Protein AF-A0AAD7Z649-F1 (afdb_monomer_lite)

Foldseek 3Di:
DCPCVPDDDPPDPDDDPCCVVCVVVVVVPPPDDDDDDVVVCVVPPDDPVDDPPPPPDPDPPDPPPDPPPPPPPPDDDPVVVVVVCVVCVPDDPPVPPPPPPVVPDDPPPCPPVNVVVVVVVVVVVVPPPCVVVVVVVVVVVVVVVVVVVVVD

InterPro domains:
  IPR007062 Protein phosphatase inhibitor 2 (IPP-2) [PF04979] (35-147)
  IPR007062 Protein phosphatase inhibitor 2 (IPP-2) [PTHR12398] (11-146)

pLDDT: mean 73.43, std 15.08, range [41.03, 97.5]

Organism: Diploptera punctata (NCBI:txid6984)

Secondary structure (DSSP, 8-state):
--TTSSPPPTT-----GGGTT-HHHHTTS--------HHHHHHHSS-TT--TT----------------TTS-----HHHHHHHHHHHTTSPPGGGS-TTSTTS---S---HHHHHHHHHHHHHHHH--HHHHHHHHHHHHHHHHHHHHT--

Radius of gyration: 32.24 Å; chains: 1; bounding box: 55×64×92 Å

Sequence (152 aa):
MAENLSKRPSKSILKSSTSFEKPDTALKKKQKETKWDEMNIIATLHPPDKDYGHMKIDEPKTPYRYELGDDEPDGLDASLLAEKIQLSGNEPPKFSRNNESESESSDEEETPEKKERKIFESKRKAHYNEYYAVKLARKLMNAEEDFDSCKE

Structure (mmCIF, N/CA/C/O backbone):
data_AF-A0AAD7Z649-F1
#
_entry.id   AF-A0AAD7Z649-F1
#
loop_
_atom_site.group_PDB
_atom_site.id
_atom_site.type_symbol
_atom_site.label_atom_id
_atom_site.label_alt_id
_atom_site.label_comp_id
_atom_site.label_asym_id
_atom_site.label_entity_id
_atom_site.label_seq_id
_atom_site.pdbx_PDB_ins_code
_atom_site.Cartn_x
_atom_site.Cartn_y
_atom_site.Cartn_z
_atom_site.occupancy
_atom_site.B_iso_or_equiv
_atom_site.auth_seq_id
_atom_site.auth_comp_id
_atom_site.auth_asym_id
_atom_site.auth_atom_id
_atom_site.pdbx_PDB_model_num
ATOM 1 N N . MET A 1 1 ? -4.635 35.624 -28.448 1.00 56.06 1 MET A N 1
ATOM 2 C CA . MET A 1 1 ? -4.868 34.336 -27.747 1.00 56.06 1 MET A CA 1
ATOM 3 C C . MET A 1 1 ? -3.960 34.111 -26.523 1.00 56.06 1 MET A C 1
ATOM 5 O O . MET A 1 1 ? -4.072 33.065 -25.902 1.00 56.06 1 MET A O 1
ATOM 9 N N . ALA A 1 2 ? -3.103 35.063 -26.121 1.00 65.12 2 ALA A N 1
ATOM 10 C CA . ALA A 1 2 ? -2.153 34.876 -25.010 1.00 65.12 2 ALA A CA 1
ATOM 11 C C . ALA A 1 2 ? -2.672 35.321 -23.621 1.00 65.12 2 ALA A C 1
ATOM 13 O O . ALA A 1 2 ? -2.088 34.962 -22.604 1.00 65.12 2 ALA A O 1
ATOM 14 N N . GLU A 1 3 ? -3.783 36.064 -23.546 1.00 70.75 3 GLU A N 1
ATOM 15 C CA . GLU A 1 3 ? -4.263 36.678 -22.290 1.00 70.75 3 GLU A CA 1
ATOM 16 C C . GLU A 1 3 ? -4.786 35.695 -21.228 1.00 70.75 3 GLU A C 1
ATOM 18 O O . GLU A 1 3 ? -5.010 36.077 -20.080 1.00 70.75 3 GLU A O 1
ATOM 23 N N . ASN A 1 4 ? -4.998 34.429 -21.590 1.00 66.94 4 ASN A N 1
ATOM 24 C CA . ASN A 1 4 ? -5.496 33.409 -20.664 1.00 66.94 4 ASN A CA 1
ATOM 25 C C . ASN A 1 4 ? -4.372 32.612 -19.985 1.00 66.94 4 ASN A C 1
ATOM 27 O O . ASN A 1 4 ? -4.644 31.884 -19.038 1.00 66.94 4 ASN A O 1
A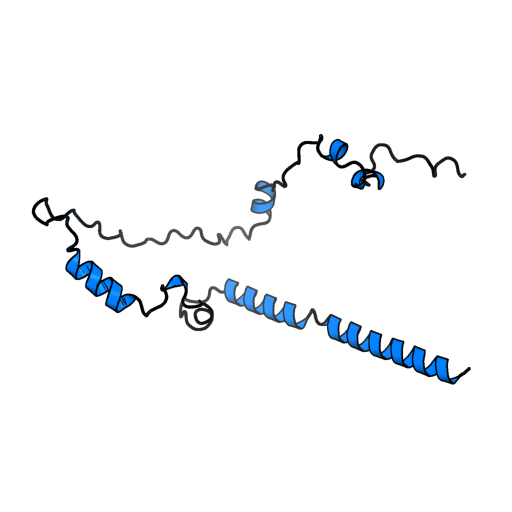TOM 31 N N . LEU A 1 5 ? -3.117 32.770 -20.421 1.00 67.38 5 LEU A N 1
ATOM 32 C CA . LEU A 1 5 ? -1.967 32.042 -19.866 1.00 67.38 5 LEU A CA 1
ATOM 33 C C . LEU A 1 5 ? -1.566 32.542 -18.467 1.00 67.38 5 LEU A C 1
ATOM 35 O O . LEU A 1 5 ? -0.980 31.797 -17.688 1.00 67.38 5 LEU A O 1
ATOM 39 N N . SER A 1 6 ? -1.903 33.791 -18.128 1.00 70.12 6 SER A N 1
ATOM 40 C CA . SER A 1 6 ? -1.626 34.394 -16.816 1.00 70.12 6 SER A CA 1
ATOM 41 C C . SER A 1 6 ? -2.762 34.209 -15.803 1.00 70.12 6 SER A C 1
ATOM 43 O O . SER A 1 6 ? -2.572 34.440 -14.606 1.00 70.12 6 SER A O 1
ATOM 45 N N . LYS A 1 7 ? -3.950 33.785 -16.253 1.00 75.31 7 LYS A N 1
ATOM 46 C CA . LYS A 1 7 ? -5.136 33.635 -15.404 1.00 75.31 7 LYS A CA 1
ATOM 47 C C . LYS A 1 7 ? -5.148 32.241 -14.785 1.00 75.31 7 LYS A C 1
ATOM 49 O O . LYS A 1 7 ? -5.254 31.238 -15.484 1.00 75.31 7 LYS A O 1
ATOM 54 N N . ARG A 1 8 ? -5.074 32.166 -13.453 1.00 70.94 8 ARG A N 1
ATOM 55 C CA . ARG A 1 8 ? -5.263 30.898 -12.734 1.00 70.94 8 ARG A CA 1
ATOM 56 C C . ARG A 1 8 ? -6.759 30.602 -12.586 1.00 70.94 8 ARG A C 1
ATOM 58 O O . ARG A 1 8 ? -7.509 31.515 -12.233 1.00 70.94 8 ARG A O 1
ATOM 65 N N . PRO A 1 9 ? -7.209 29.355 -12.809 1.00 81.19 9 PRO A N 1
ATOM 66 C CA . PRO A 1 9 ? -8.599 28.989 -12.571 1.00 81.19 9 PRO A CA 1
ATOM 67 C C . PRO A 1 9 ? -8.940 29.199 -11.092 1.00 81.19 9 PRO A C 1
ATOM 69 O O . PRO A 1 9 ? -8.245 28.690 -10.216 1.00 81.19 9 PRO A O 1
ATOM 72 N N . SER A 1 10 ? -10.031 29.906 -10.797 1.00 76.50 10 SER A N 1
ATOM 73 C CA . SER A 1 10 ? -10.430 30.251 -9.419 1.00 76.50 10 SER A CA 1
ATOM 74 C C . SER A 1 10 ? -10.714 29.037 -8.523 1.00 76.50 10 SER A C 1
ATOM 76 O O . SER A 1 10 ? -10.654 29.146 -7.301 1.00 76.50 10 SER A O 1
ATOM 78 N N . LYS A 1 11 ? -10.997 27.875 -9.122 1.00 83.00 11 LYS A N 1
ATOM 79 C CA . LYS A 1 11 ? -11.249 26.595 -8.442 1.00 83.00 11 LYS A CA 1
ATOM 80 C C . LYS A 1 11 ? -10.159 25.546 -8.715 1.00 83.00 11 LYS A C 1
ATOM 82 O O . LYS A 1 11 ? -10.429 24.352 -8.630 1.00 83.00 11 LYS A O 1
ATOM 87 N N . SER A 1 12 ? -8.939 25.954 -9.081 1.00 82.75 12 SER A N 1
ATOM 88 C CA . SER A 1 12 ? -7.852 24.998 -9.320 1.00 82.75 12 SER A CA 1
ATOM 89 C C . SER A 1 12 ? -7.404 24.319 -8.024 1.00 82.75 12 SER A C 1
ATOM 91 O O . SER A 1 12 ? -7.118 24.992 -7.035 1.00 82.75 12 SER A O 1
ATOM 93 N N . ILE A 1 13 ? -7.256 22.995 -8.056 1.00 83.94 13 ILE A N 1
ATOM 94 C CA . ILE A 1 13 ? -6.664 22.215 -6.955 1.00 83.94 13 ILE A CA 1
ATOM 95 C C . ILE A 1 13 ? -5.128 22.265 -6.949 1.00 83.94 13 ILE A C 1
ATOM 97 O O . ILE A 1 13 ? -4.501 21.877 -5.963 1.00 83.94 13 ILE A O 1
ATOM 101 N N . LEU A 1 14 ? -4.518 22.755 -8.038 1.00 83.12 14 LEU A N 1
ATOM 102 C CA . LEU A 1 14 ? -3.075 22.936 -8.137 1.00 83.12 14 LEU A CA 1
ATOM 103 C C . LEU A 1 14 ? -2.637 24.065 -7.196 1.00 83.12 14 LEU A C 1
ATOM 105 O O . LEU A 1 14 ? -2.971 25.234 -7.395 1.00 83.12 14 LEU A O 1
ATOM 109 N N . LYS A 1 15 ? -1.889 23.706 -6.153 1.00 77.69 15 LYS A N 1
ATOM 110 C CA . LYS A 1 15 ? -1.280 24.666 -5.227 1.00 77.69 15 LYS A CA 1
ATOM 111 C C . LYS A 1 15 ? -0.162 25.411 -5.962 1.00 77.69 15 LYS A C 1
ATOM 113 O O . LYS A 1 15 ? 0.592 24.808 -6.719 1.00 77.69 15 LYS A O 1
ATOM 118 N N . SER A 1 16 ? -0.051 26.722 -5.762 1.00 75.56 16 SER A N 1
ATOM 119 C CA . SER A 1 16 ? 0.998 27.520 -6.403 1.00 75.56 16 SER A CA 1
ATOM 120 C C . SER A 1 16 ? 2.384 27.148 -5.879 1.00 75.56 16 SER A C 1
ATOM 122 O O . SER A 1 16 ? 2.532 26.956 -4.677 1.00 75.56 16 SER A O 1
ATOM 124 N N . SER A 1 17 ? 3.408 27.129 -6.738 1.00 67.38 17 SER A N 1
ATOM 125 C CA . SER A 1 17 ? 4.792 26.783 -6.354 1.00 67.38 17 SER A CA 1
ATOM 126 C C . SER A 1 17 ? 5.360 27.659 -5.226 1.00 67.38 17 SER A C 1
ATOM 128 O O . SER A 1 17 ? 6.122 27.183 -4.395 1.00 67.38 17 SER A O 1
ATOM 130 N N . THR A 1 18 ? 4.888 28.904 -5.099 1.00 63.03 18 THR A N 1
ATOM 131 C CA . THR A 1 18 ? 5.213 29.816 -3.984 1.00 63.03 18 THR A CA 1
ATOM 132 C C . THR A 1 18 ? 4.671 29.359 -2.621 1.00 63.03 18 THR A C 1
ATOM 134 O O . THR A 1 18 ? 4.972 29.969 -1.598 1.00 63.03 18 THR A O 1
ATOM 137 N N . SER A 1 19 ? 3.856 28.297 -2.583 1.00 59.94 19 SER A N 1
ATOM 138 C CA . SER A 1 19 ? 3.335 27.699 -1.351 1.00 59.94 19 SER A CA 1
ATOM 139 C C . SER A 1 19 ? 4.413 26.962 -0.552 1.00 59.94 19 SER A C 1
ATOM 141 O O . SER A 1 19 ? 4.201 26.756 0.639 1.00 59.94 19 SER A O 1
ATOM 143 N N . PHE A 1 20 ? 5.533 26.568 -1.173 1.00 61.34 20 PHE A N 1
ATOM 144 C CA . PHE A 1 20 ? 6.668 25.955 -0.471 1.00 61.34 20 PHE A CA 1
ATOM 145 C C . PHE A 1 20 ? 7.576 26.998 0.203 1.00 61.34 20 PHE A C 1
ATOM 147 O O . PHE A 1 20 ? 8.121 26.724 1.265 1.00 61.34 20 PHE A O 1
ATOM 154 N N . GLU A 1 21 ? 7.686 28.208 -0.356 1.00 63.00 21 GLU A N 1
ATOM 155 C CA . GLU A 1 21 ? 8.548 29.281 0.176 1.00 63.00 21 GLU A CA 1
ATOM 156 C C . GLU A 1 21 ? 7.912 30.078 1.329 1.00 63.00 21 GLU A C 1
ATOM 158 O O . GLU A 1 21 ? 8.604 30.793 2.048 1.00 63.00 21 GLU A O 1
ATOM 163 N N . LYS A 1 22 ? 6.589 29.975 1.521 1.00 58.84 22 LYS A N 1
ATOM 164 C CA . LYS A 1 22 ? 5.847 30.675 2.587 1.00 58.84 22 LYS A CA 1
ATOM 165 C C . LYS A 1 22 ? 5.046 29.690 3.448 1.00 58.84 22 LYS A C 1
ATOM 167 O O . LYS A 1 22 ? 3.806 29.713 3.388 1.00 58.84 22 LYS A O 1
ATOM 172 N N . PRO A 1 23 ? 5.714 28.842 4.257 1.00 57.88 23 PRO A N 1
ATOM 173 C CA . PRO A 1 23 ? 5.039 27.860 5.109 1.00 57.88 23 PRO A CA 1
ATOM 174 C C . PRO A 1 23 ? 4.030 28.519 6.066 1.00 57.88 23 PRO A C 1
ATOM 176 O O . PRO A 1 23 ? 2.959 27.966 6.301 1.00 57.88 23 PRO A O 1
ATOM 179 N N . ASP A 1 24 ? 4.277 29.757 6.503 1.00 54.97 24 ASP A N 1
ATOM 180 C CA . ASP A 1 24 ? 3.432 30.482 7.468 1.00 54.97 24 ASP A CA 1
ATOM 181 C C . ASP A 1 24 ? 2.011 30.789 6.974 1.00 54.97 24 ASP A C 1
ATOM 183 O O . ASP A 1 24 ? 1.085 30.969 7.767 1.00 54.97 24 ASP A O 1
ATOM 187 N N . THR A 1 25 ? 1.797 30.830 5.656 1.00 57.31 25 THR A N 1
ATOM 188 C CA . THR A 1 25 ? 0.450 31.003 5.079 1.00 57.31 25 THR A CA 1
ATOM 189 C C . THR A 1 25 ? -0.283 29.674 4.895 1.00 57.31 25 THR A C 1
ATOM 191 O O . THR A 1 25 ? -1.514 29.640 4.953 1.00 57.31 25 THR A O 1
ATOM 194 N N . ALA A 1 26 ? 0.461 28.576 4.730 1.00 55.50 26 ALA A N 1
ATOM 195 C CA . ALA A 1 26 ? -0.076 27.221 4.654 1.00 55.50 26 ALA A CA 1
ATOM 196 C C . ALA A 1 26 ? -0.446 26.678 6.047 1.00 55.50 26 ALA A C 1
ATOM 198 O O . ALA A 1 26 ? -1.464 26.001 6.176 1.00 55.50 26 ALA 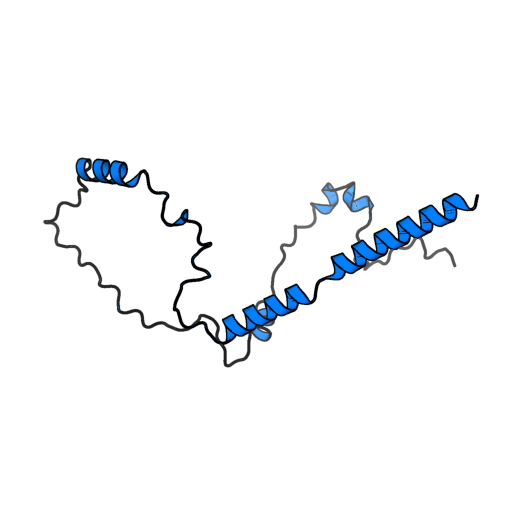A O 1
ATOM 199 N N . LEU A 1 27 ? 0.305 27.055 7.089 1.00 52.84 27 LEU A N 1
ATOM 200 C CA . LEU A 1 27 ? 0.061 26.683 8.491 1.00 52.84 27 LEU A CA 1
ATOM 201 C C . LEU A 1 27 ? -1.225 27.292 9.084 1.00 52.84 27 LEU A C 1
ATOM 203 O O . LEU A 1 27 ? -1.786 26.744 10.029 1.00 52.84 27 LEU A O 1
ATOM 207 N N . LYS A 1 28 ? -1.746 28.394 8.518 1.00 55.78 28 LYS A N 1
ATOM 208 C CA . LYS A 1 28 ? -3.015 29.016 8.959 1.00 55.78 28 LYS A CA 1
ATOM 209 C C . LYS A 1 28 ? -4.264 28.239 8.538 1.00 55.78 28 LYS A C 1
ATOM 211 O O . LYS A 1 28 ? -5.350 28.493 9.060 1.00 55.78 28 LYS A O 1
ATOM 216 N N . LYS A 1 29 ? -4.150 27.295 7.600 1.00 61.84 29 LYS A N 1
ATOM 217 C CA . LYS A 1 29 ? -5.230 26.347 7.317 1.00 61.84 29 LYS A CA 1
ATOM 218 C C . LYS A 1 29 ? -5.062 25.185 8.286 1.00 61.84 29 LYS A C 1
ATOM 220 O O . LYS A 1 29 ? -4.065 24.480 8.198 1.00 61.84 29 LYS A O 1
ATOM 225 N N . LYS A 1 30 ? -6.034 25.003 9.195 1.00 64.06 30 LYS A N 1
ATOM 226 C CA . LYS A 1 30 ? -6.136 23.820 10.069 1.00 64.06 30 LYS A CA 1
ATOM 227 C C . LYS A 1 30 ? -5.728 22.589 9.261 1.00 64.06 30 LYS A C 1
ATOM 229 O O . LYS A 1 30 ? -6.357 22.326 8.232 1.00 64.06 30 LYS A O 1
ATOM 234 N N . GLN A 1 31 ? -4.670 21.904 9.693 1.00 69.75 31 GLN A N 1
ATOM 235 C CA . GLN A 1 31 ? -4.261 20.634 9.105 1.00 69.75 31 GLN A CA 1
ATOM 236 C C . GLN A 1 31 ? -5.479 19.719 9.200 1.00 69.75 31 GLN A C 1
ATOM 238 O O . GLN A 1 31 ? -5.926 19.373 10.291 1.00 69.75 31 GLN A O 1
ATOM 243 N N . LYS A 1 32 ? -6.122 19.465 8.062 1.00 78.50 32 LYS A N 1
ATOM 244 C CA . LYS A 1 32 ? -7.242 18.538 8.019 1.00 78.50 32 LYS A CA 1
ATOM 245 C C . LYS A 1 32 ? -6.619 17.157 8.080 1.00 78.50 32 LYS A C 1
ATOM 247 O O . LYS A 1 32 ? -5.877 16.792 7.174 1.00 78.50 32 LYS A O 1
ATOM 252 N N . GLU A 1 33 ? -6.896 16.437 9.153 1.00 84.94 33 GLU A N 1
ATOM 253 C CA . GLU A 1 33 ? -6.539 15.029 9.263 1.00 84.94 33 GLU A CA 1
ATOM 254 C C . GLU A 1 33 ? -7.315 14.218 8.220 1.00 84.94 33 GLU A C 1
ATOM 256 O O . GLU A 1 33 ? -8.464 14.540 7.889 1.00 84.94 33 GLU A O 1
ATOM 261 N N . THR A 1 34 ? -6.680 13.175 7.692 1.00 90.44 34 THR A N 1
ATOM 262 C CA . THR A 1 34 ? -7.348 12.188 6.841 1.00 90.44 34 THR A CA 1
ATOM 263 C C . THR A 1 34 ? -8.383 11.439 7.676 1.00 90.44 34 THR A C 1
ATOM 265 O O . THR A 1 34 ? -8.074 10.967 8.767 1.00 90.44 34 THR A O 1
ATOM 268 N N . LYS A 1 35 ? -9.612 11.334 7.167 1.00 93.00 35 LYS A N 1
ATOM 269 C CA . LYS A 1 35 ? -10.702 10.566 7.781 1.00 93.00 35 LYS A CA 1
ATOM 270 C C . LYS A 1 35 ? -11.233 9.559 6.771 1.00 93.00 35 LYS A C 1
ATOM 272 O O . LYS A 1 35 ? -11.295 9.882 5.584 1.00 93.00 35 LYS A O 1
ATOM 277 N N . TRP A 1 36 ? -11.618 8.382 7.250 1.00 92.62 36 TRP A N 1
ATOM 278 C CA . TRP A 1 36 ? -12.243 7.338 6.443 1.00 92.62 36 TRP A CA 1
ATOM 279 C C . TRP A 1 36 ? -13.766 7.399 6.576 1.00 92.62 36 TRP A C 1
ATOM 281 O O . TRP A 1 36 ? -14.292 7.830 7.602 1.00 92.62 36 TRP A O 1
ATOM 291 N N . ASP A 1 37 ? -14.468 7.018 5.511 1.00 94.12 37 ASP A N 1
ATOM 292 C CA . ASP A 1 37 ? -15.923 6.878 5.517 1.00 94.12 37 ASP A CA 1
ATOM 293 C C . ASP A 1 37 ? -16.281 5.440 5.901 1.00 94.12 37 ASP A C 1
ATOM 295 O O . ASP A 1 37 ? -16.267 4.545 5.057 1.00 94.12 37 ASP A O 1
ATOM 299 N N . GLU A 1 38 ? -16.581 5.217 7.180 1.00 88.75 38 GLU A N 1
ATOM 300 C CA . GLU A 1 38 ? -16.868 3.883 7.724 1.00 88.75 38 GLU A CA 1
ATOM 301 C C . GLU A 1 38 ? -18.034 3.191 7.003 1.00 88.75 38 GLU A C 1
ATOM 303 O O . GLU A 1 38 ? -18.016 1.976 6.830 1.00 88.75 38 GLU A O 1
ATOM 308 N N . MET A 1 39 ? -19.020 3.950 6.505 1.00 87.94 39 MET A N 1
ATOM 309 C CA . MET A 1 39 ? -20.140 3.380 5.749 1.00 87.94 39 MET A CA 1
ATOM 310 C C . MET A 1 39 ? -19.674 2.826 4.398 1.00 87.94 39 MET A C 1
ATOM 312 O O . MET A 1 39 ? -20.147 1.781 3.954 1.00 87.94 39 MET A O 1
ATOM 316 N N . ASN A 1 40 ? -18.722 3.502 3.750 1.00 88.06 40 ASN A N 1
ATOM 317 C CA . ASN A 1 40 ? -18.120 3.033 2.506 1.00 88.06 40 ASN A CA 1
ATOM 318 C C . ASN A 1 40 ? -17.217 1.814 2.729 1.00 88.06 40 ASN A C 1
ATOM 320 O O . ASN A 1 40 ? -17.247 0.879 1.925 1.00 88.06 40 ASN A O 1
ATOM 324 N N . ILE A 1 41 ? -16.460 1.804 3.830 1.00 85.81 41 ILE A N 1
ATOM 325 C CA . ILE A 1 41 ? -15.657 0.643 4.215 1.00 85.81 41 ILE A CA 1
ATOM 326 C C . ILE A 1 41 ? -16.580 -0.554 4.439 1.00 85.81 41 ILE A C 1
ATOM 328 O O . ILE A 1 41 ? -16.417 -1.549 3.752 1.00 85.81 41 ILE A O 1
ATOM 332 N N . ILE A 1 42 ? -17.616 -0.440 5.276 1.00 82.12 42 ILE A N 1
ATOM 333 C CA . ILE A 1 42 ? -18.568 -1.533 5.543 1.00 82.12 42 ILE A CA 1
ATOM 334 C C . ILE A 1 42 ? -19.257 -2.017 4.259 1.00 82.12 42 ILE A C 1
ATOM 336 O O . ILE A 1 42 ? -19.353 -3.218 4.036 1.00 82.12 42 ILE A O 1
ATOM 340 N N . ALA A 1 43 ? -19.694 -1.108 3.382 1.00 83.62 43 ALA A N 1
ATOM 341 C CA . ALA A 1 43 ? -20.374 -1.479 2.138 1.00 83.62 43 ALA A CA 1
ATOM 342 C C . ALA A 1 43 ? -19.490 -2.271 1.158 1.00 83.62 43 ALA A C 1
ATOM 344 O O . ALA A 1 43 ? -20.008 -2.979 0.296 1.00 83.62 43 ALA A O 1
ATOM 345 N N . THR A 1 44 ? -18.166 -2.130 1.259 1.00 83.00 44 THR A N 1
ATOM 346 C CA . THR A 1 44 ? -17.191 -2.838 0.414 1.00 83.00 44 THR A CA 1
ATOM 347 C C . THR A 1 44 ? -16.463 -3.962 1.155 1.00 83.00 44 THR A C 1
ATOM 349 O O . THR A 1 44 ? -15.764 -4.761 0.527 1.00 83.00 44 THR A O 1
ATOM 352 N N . LEU A 1 45 ? -16.641 -4.053 2.475 1.00 69.56 45 LEU A N 1
ATOM 353 C CA . LEU A 1 45 ? -15.996 -5.025 3.342 1.00 69.56 45 LEU A CA 1
ATOM 354 C C . LEU A 1 45 ? -16.794 -6.333 3.350 1.00 69.56 45 LEU A C 1
ATOM 356 O O . LEU A 1 45 ? -17.721 -6.508 4.127 1.00 69.56 45 LEU A O 1
ATOM 360 N N . HIS A 1 46 ? -16.334 -7.254 2.504 1.00 68.50 46 HIS A N 1
ATOM 361 C CA . HIS A 1 46 ? -16.676 -8.678 2.434 1.00 68.50 46 HIS A CA 1
ATOM 362 C C . HIS A 1 46 ? -18.135 -9.053 2.087 1.00 68.50 46 HIS A C 1
ATOM 364 O O . HIS A 1 46 ? -19.070 -8.280 2.285 1.00 68.50 46 HIS A O 1
ATOM 370 N N . PRO A 1 47 ? -18.350 -10.253 1.505 1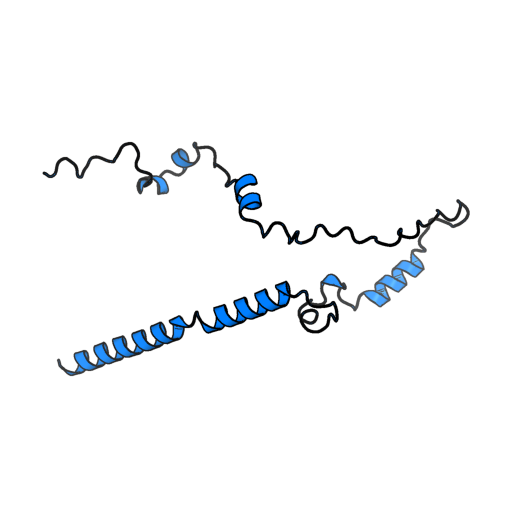.00 70.06 47 PRO A N 1
ATOM 371 C CA . PRO A 1 47 ? -19.691 -10.771 1.256 1.00 70.06 47 PRO A CA 1
ATOM 372 C C . PRO A 1 47 ? -20.488 -10.911 2.563 1.00 70.06 47 PRO A C 1
ATOM 374 O O . PRO A 1 47 ? -19.888 -11.216 3.594 1.00 70.06 47 PRO A O 1
ATOM 377 N N . PRO A 1 48 ? -21.829 -10.802 2.516 1.00 60.75 48 PRO A N 1
ATOM 378 C CA . PRO A 1 48 ? -22.698 -10.909 3.694 1.00 60.75 48 PRO A CA 1
ATOM 379 C C . PRO A 1 48 ? -22.540 -12.226 4.476 1.00 60.75 48 PRO A C 1
ATOM 381 O O . PRO A 1 48 ? -22.871 -12.275 5.655 1.00 60.75 48 PRO A O 1
ATOM 384 N N . ASP A 1 49 ? -21.993 -13.267 3.843 1.00 59.53 49 ASP A N 1
ATOM 385 C CA . ASP A 1 49 ? -21.809 -14.595 4.438 1.00 59.53 49 ASP A CA 1
ATOM 386 C C . ASP A 1 49 ? -20.439 -14.787 5.117 1.00 59.53 49 ASP A C 1
ATOM 388 O O . ASP A 1 49 ? -20.142 -15.874 5.613 1.00 59.53 49 ASP A O 1
ATOM 392 N N . LYS A 1 50 ? -19.566 -13.770 5.110 1.00 59.94 50 LYS A N 1
ATOM 393 C CA . LYS A 1 50 ? -18.229 -13.850 5.712 1.00 59.94 50 LYS A CA 1
ATOM 394 C C . LYS A 1 50 ? -17.988 -12.685 6.661 1.00 59.94 50 LYS A C 1
ATOM 396 O O . LYS A 1 50 ? -17.505 -11.630 6.260 1.00 59.94 50 LYS A O 1
ATOM 401 N N . ASP A 1 51 ? -18.275 -12.921 7.937 1.00 58.72 51 ASP A N 1
ATOM 402 C CA . ASP A 1 51 ? -17.926 -11.998 9.010 1.00 58.72 51 ASP A CA 1
ATOM 403 C C . ASP A 1 51 ? -16.576 -12.388 9.626 1.00 58.72 51 ASP A C 1
ATOM 405 O O . ASP A 1 51 ? -16.463 -13.253 10.501 1.00 58.72 51 ASP A O 1
ATOM 409 N N . TYR A 1 52 ? -15.513 -11.803 9.086 1.00 61.12 52 TYR A N 1
ATOM 410 C CA . TYR A 1 52 ? -14.148 -12.085 9.501 1.00 61.12 52 TYR A CA 1
ATOM 411 C C . TYR A 1 52 ? -13.904 -11.596 10.931 1.00 61.12 52 TYR A C 1
ATOM 413 O O . TYR A 1 52 ? -13.761 -10.403 11.177 1.00 61.12 52 TYR A O 1
ATOM 421 N N . GLY A 1 53 ? -13.802 -12.536 11.873 1.00 63.91 53 GLY A N 1
ATOM 422 C CA . GLY A 1 53 ? -13.271 -12.275 13.215 1.00 63.91 53 GLY A CA 1
ATOM 423 C C . GLY A 1 53 ? -14.291 -11.945 14.307 1.00 63.91 53 GLY A C 1
ATOM 424 O O . GLY A 1 53 ? -13.876 -11.700 15.435 1.00 63.91 53 GLY A O 1
ATOM 425 N N . HIS A 1 54 ? -15.598 -11.998 14.037 1.00 58.12 54 HIS A N 1
ATOM 426 C CA . HIS A 1 54 ? -16.629 -11.855 15.079 1.00 58.12 54 HIS A CA 1
ATOM 427 C C . HIS A 1 54 ? -17.177 -13.189 15.599 1.00 58.12 54 HIS A C 1
ATOM 429 O O . HIS A 1 54 ? -18.157 -13.195 16.349 1.00 58.12 54 HIS A O 1
ATOM 435 N N . MET A 1 55 ? -16.548 -14.321 15.248 1.00 66.00 55 MET A N 1
ATOM 436 C CA . MET A 1 55 ? -16.875 -15.602 15.872 1.00 66.00 55 MET A CA 1
ATOM 437 C C . MET A 1 55 ? -16.745 -15.462 17.390 1.00 66.00 55 MET A C 1
ATOM 439 O O . MET A 1 55 ? -15.654 -15.271 17.925 1.00 66.00 55 MET A O 1
ATOM 443 N N . LYS A 1 56 ? -17.880 -15.546 18.087 1.00 70.19 56 LYS A N 1
ATOM 444 C CA . LYS A 1 56 ? -17.906 -15.765 19.528 1.00 70.19 56 LYS A CA 1
ATOM 445 C C . LYS A 1 56 ? -17.387 -17.177 19.742 1.00 70.19 56 LYS A C 1
ATOM 447 O O . LYS A 1 56 ? -18.101 -18.146 19.514 1.00 70.19 56 LYS A O 1
ATOM 452 N N . ILE A 1 57 ? -16.110 -17.280 20.079 1.00 70.12 57 ILE A N 1
ATOM 453 C CA . ILE A 1 57 ? -15.563 -18.517 20.610 1.00 70.12 57 ILE A CA 1
ATOM 454 C C . ILE A 1 57 ? -16.157 -18.621 22.011 1.00 70.12 57 ILE A C 1
ATOM 456 O O . ILE A 1 57 ? -15.971 -17.714 22.827 1.00 70.12 57 ILE A O 1
ATOM 460 N N . ASP A 1 58 ? -16.923 -19.679 22.266 1.00 77.62 58 ASP A N 1
ATOM 461 C CA . ASP A 1 58 ? -17.364 -20.024 23.615 1.00 77.62 58 ASP A CA 1
ATOM 462 C C . ASP A 1 58 ? -16.137 -20.504 24.392 1.00 77.62 58 ASP A C 1
ATOM 464 O O . ASP A 1 58 ? -15.887 -21.699 24.554 1.00 77.62 58 ASP A O 1
ATOM 468 N N . GLU A 1 59 ? -15.308 -19.550 24.813 1.00 80.00 59 GLU A N 1
ATOM 469 C CA . GLU A 1 59 ? -14.194 -19.835 25.695 1.00 80.00 59 GLU A CA 1
ATOM 470 C C . GLU A 1 59 ? -14.767 -20.447 26.978 1.00 80.00 59 GLU A C 1
ATOM 472 O O . GLU A 1 59 ? -15.683 -19.871 27.586 1.00 80.00 59 GLU A O 1
ATOM 477 N N . PRO A 1 60 ? -14.263 -21.616 27.413 1.00 79.44 60 PRO A N 1
ATOM 478 C CA . PRO A 1 60 ? -14.654 -22.154 28.700 1.00 79.44 60 PRO A CA 1
ATOM 479 C C . PRO A 1 60 ? -14.374 -21.082 29.747 1.00 79.44 60 PRO A C 1
ATOM 481 O O . PRO A 1 60 ? -13.302 -20.475 29.742 1.00 79.44 60 PRO A O 1
ATOM 484 N N . LYS A 1 61 ? -15.361 -20.828 30.617 1.00 78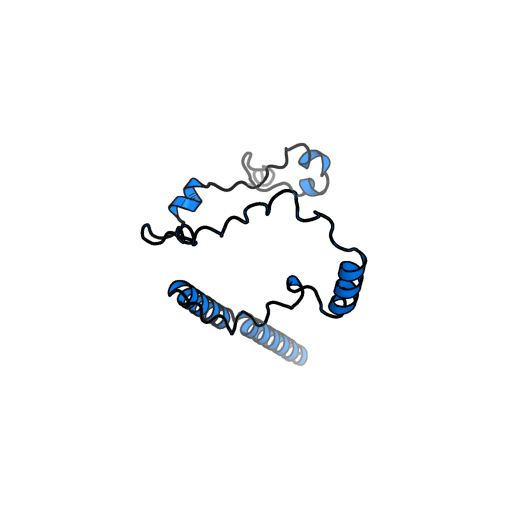.12 61 LYS A N 1
ATOM 485 C CA . LYS A 1 61 ? -15.263 -19.819 31.674 1.00 78.12 61 LYS A CA 1
ATOM 486 C C . LYS A 1 61 ? -13.903 -19.975 32.343 1.00 78.12 61 LYS A C 1
ATOM 488 O O . LYS A 1 61 ? -13.652 -21.014 32.956 1.00 78.12 61 LYS A O 1
ATOM 493 N N . THR A 1 62 ? -13.040 -18.967 32.187 1.00 71.69 62 THR A N 1
ATOM 494 C CA . THR A 1 62 ? -11.731 -18.956 32.836 1.00 71.69 62 THR A CA 1
ATOM 495 C C . THR A 1 62 ? -11.971 -19.278 34.307 1.00 71.69 62 THR A C 1
ATOM 497 O O . THR A 1 62 ? -12.794 -18.594 34.930 1.00 71.69 62 THR A O 1
ATOM 500 N N . PRO A 1 63 ? -11.380 -20.364 34.846 1.00 80.75 63 PRO A N 1
ATOM 501 C CA . PRO A 1 63 ? -11.607 -20.737 36.229 1.00 80.75 63 PRO A CA 1
ATOM 502 C C . PRO A 1 63 ? -11.263 -19.528 37.089 1.00 80.75 63 PRO A C 1
ATOM 504 O O . PRO A 1 63 ? -10.112 -19.092 37.131 1.00 80.75 63 PRO A O 1
ATOM 507 N N . TYR A 1 64 ? -12.281 -18.927 37.699 1.00 70.38 64 TYR A N 1
ATOM 508 C CA . TYR A 1 64 ? -12.074 -17.817 38.607 1.00 70.38 64 TYR A CA 1
ATOM 509 C C . TYR A 1 64 ? -11.271 -18.374 39.780 1.00 70.38 64 TYR A C 1
ATOM 511 O O . TYR A 1 64 ? -11.722 -19.302 40.455 1.00 70.38 64 TYR A O 1
ATOM 519 N N . ARG A 1 65 ? -10.056 -17.859 39.989 1.00 67.50 65 ARG A N 1
ATOM 520 C CA . ARG A 1 65 ? -9.313 -18.118 41.219 1.00 67.50 65 ARG A CA 1
ATOM 521 C C . ARG A 1 65 ? -10.117 -17.450 42.327 1.00 67.50 65 ARG A C 1
ATOM 523 O O . ARG A 1 65 ? -10.101 -16.230 42.433 1.00 67.50 65 ARG A O 1
ATOM 530 N N . TYR A 1 66 ? -10.847 -18.244 43.106 1.00 66.25 66 TYR A N 1
ATOM 531 C CA . TYR A 1 66 ? -11.290 -17.795 44.417 1.00 66.25 66 TYR A CA 1
ATOM 532 C C . TYR A 1 66 ? -10.038 -17.334 45.153 1.00 66.25 66 TYR A C 1
ATOM 534 O O . TYR A 1 66 ? -9.045 -18.066 45.152 1.00 66.25 66 TYR A O 1
ATOM 542 N N . GLU A 1 67 ? -10.060 -16.120 45.700 1.00 63.22 67 GLU A N 1
ATOM 543 C CA . GLU A 1 67 ? -9.078 -15.723 46.699 1.00 63.22 67 GLU A CA 1
ATOM 544 C C . GLU A 1 67 ? -9.118 -16.829 47.753 1.00 63.22 67 GLU A C 1
ATOM 546 O O . GLU A 1 67 ? -10.137 -17.044 48.416 1.00 63.22 67 GLU A O 1
ATOM 551 N N . LEU A 1 68 ? -8.060 -17.647 47.771 1.00 60.81 68 LEU A N 1
ATOM 552 C CA . LEU A 1 68 ? -7.811 -18.541 48.884 1.00 60.81 68 LEU A CA 1
ATOM 553 C C . LEU A 1 68 ? -7.852 -17.604 50.087 1.00 60.81 68 LEU A C 1
ATOM 555 O O . LEU A 1 68 ? -7.231 -16.544 50.021 1.00 60.81 68 LEU A O 1
ATOM 559 N N . GLY A 1 69 ? -8.704 -17.912 51.067 1.00 57.88 69 GLY A N 1
ATOM 560 C CA . GLY A 1 69 ? -9.005 -16.989 52.158 1.00 57.88 69 GLY A CA 1
ATOM 561 C C . GLY A 1 69 ? -7.741 -16.383 52.767 1.00 57.88 69 GLY A C 1
ATOM 562 O O . GLY A 1 69 ? -6.664 -16.958 52.630 1.00 57.88 69 GLY A O 1
ATOM 563 N N . ASP A 1 70 ? -7.931 -15.252 53.448 1.00 57.97 70 ASP A N 1
ATOM 564 C CA . ASP A 1 70 ? -6.991 -14.352 54.157 1.00 57.97 70 ASP A CA 1
ATOM 565 C C . ASP A 1 70 ? -5.845 -15.013 54.982 1.00 57.97 70 ASP A C 1
ATOM 567 O O . ASP A 1 70 ? -5.043 -14.336 55.617 1.00 57.97 70 ASP A O 1
ATOM 571 N N . ASP A 1 71 ? -5.759 -16.342 54.980 1.00 57.38 71 ASP A N 1
ATOM 572 C CA . ASP A 1 71 ? -4.776 -17.205 55.622 1.00 57.38 71 ASP A CA 1
ATOM 573 C C . ASP A 1 71 ? -3.546 -17.543 54.743 1.00 57.38 71 ASP A C 1
ATOM 575 O O . ASP A 1 71 ? -2.574 -18.100 55.263 1.00 57.38 71 ASP A O 1
ATOM 579 N N . GLU A 1 72 ? -3.540 -17.247 53.433 1.00 59.09 72 GLU A N 1
ATOM 580 C CA . GLU A 1 72 ? -2.324 -17.358 52.604 1.00 59.09 72 GLU A CA 1
ATOM 581 C C . GLU A 1 72 ? -1.592 -16.002 52.593 1.00 59.09 72 GLU A C 1
ATOM 583 O O . GLU A 1 72 ? -2.165 -15.007 52.148 1.00 59.09 72 GLU A O 1
ATOM 588 N N . PRO A 1 73 ? -0.345 -15.904 53.099 1.00 60.53 73 PRO A N 1
ATOM 589 C CA . PRO A 1 73 ? 0.357 -14.631 53.130 1.00 60.53 73 PRO A CA 1
ATOM 590 C C . PRO A 1 73 ? 0.554 -14.128 51.698 1.00 60.53 73 PRO A C 1
ATOM 592 O O . PRO A 1 73 ? 1.275 -14.742 50.915 1.00 60.53 73 PRO A O 1
ATOM 595 N N . ASP A 1 74 ? -0.030 -12.968 51.392 1.00 60.22 74 ASP A N 1
ATOM 596 C CA . ASP A 1 74 ? 0.041 -12.232 50.115 1.00 60.22 74 ASP A CA 1
ATOM 597 C C . ASP A 1 74 ? 1.468 -11.713 49.782 1.00 60.22 74 ASP A C 1
ATOM 599 O O . ASP A 1 74 ? 1.687 -10.761 49.033 1.00 60.22 74 ASP A O 1
ATOM 603 N N . GLY A 1 75 ? 2.487 -12.315 50.397 1.00 65.44 75 GLY A N 1
ATOM 604 C CA . GLY A 1 75 ? 3.888 -11.963 50.276 1.00 65.44 75 GLY A CA 1
ATOM 605 C C . GLY A 1 75 ? 4.610 -12.937 49.361 1.00 65.44 75 GLY A C 1
ATOM 606 O O . GLY A 1 75 ? 4.874 -14.081 49.725 1.00 65.44 75 GLY A O 1
ATOM 607 N N . LEU A 1 76 ? 5.011 -12.462 48.186 1.00 68.12 76 LEU A N 1
ATOM 608 C CA . LEU A 1 76 ? 6.033 -13.141 47.399 1.00 68.12 76 LEU A CA 1
ATOM 609 C C . LEU A 1 76 ? 7.340 -13.152 48.205 1.00 68.12 76 LEU A C 1
ATOM 611 O O . LEU A 1 76 ? 7.857 -12.088 48.551 1.00 68.12 76 LEU A O 1
ATOM 615 N N . ASP A 1 77 ? 7.889 -14.336 48.485 1.00 80.81 77 ASP A N 1
ATOM 616 C CA . ASP A 1 77 ? 9.210 -14.444 49.106 1.00 80.81 77 ASP A CA 1
ATOM 617 C C . ASP A 1 77 ? 10.265 -13.836 48.169 1.00 80.81 77 ASP A C 1
ATOM 619 O O . ASP A 1 77 ? 10.552 -14.350 47.080 1.00 80.81 77 ASP A O 1
ATOM 623 N N . ALA A 1 78 ? 10.834 -12.711 48.601 1.00 83.06 78 ALA A N 1
ATOM 624 C CA . ALA A 1 78 ? 11.824 -11.958 47.848 1.00 83.06 78 ALA A CA 1
ATOM 625 C C . ALA A 1 78 ? 13.065 -12.803 47.521 1.00 83.06 78 ALA A C 1
ATOM 627 O O . ALA A 1 78 ? 13.679 -12.603 46.471 1.00 83.06 78 ALA A O 1
ATOM 628 N N . SER A 1 79 ? 13.415 -13.766 48.380 1.00 85.12 79 SER A N 1
ATOM 629 C CA . SER A 1 79 ? 14.548 -14.665 48.160 1.00 85.12 79 SER A CA 1
ATOM 630 C C . SER A 1 79 ? 14.283 -15.631 47.004 1.00 85.12 79 SER A C 1
ATOM 632 O O . SER A 1 79 ? 15.101 -15.717 46.086 1.00 85.12 79 SER A O 1
ATOM 634 N N . LEU A 1 80 ? 13.111 -16.273 46.981 1.00 85.12 80 LEU A N 1
ATOM 635 C CA . LEU A 1 80 ? 12.697 -17.148 45.877 1.00 85.12 80 LEU A CA 1
ATOM 636 C C . LEU A 1 80 ? 12.526 -16.380 44.559 1.00 85.12 80 LEU A C 1
ATOM 638 O O . LEU A 1 80 ? 12.859 -16.889 43.485 1.00 85.12 80 LEU A O 1
ATOM 642 N N . LEU A 1 81 ? 12.032 -15.140 44.620 1.00 83.75 81 LEU A N 1
ATOM 643 C CA . LEU A 1 81 ? 11.898 -14.291 43.439 1.00 83.75 81 LEU A CA 1
ATOM 644 C C . LEU A 1 81 ? 13.267 -13.938 42.843 1.00 83.75 81 LEU A C 1
ATOM 646 O O . LEU A 1 81 ? 13.448 -14.030 41.627 1.00 83.75 81 LEU A O 1
ATOM 650 N N . ALA A 1 82 ? 14.236 -13.573 43.685 1.00 86.50 82 ALA A N 1
ATOM 651 C CA . ALA A 1 82 ? 15.592 -13.254 43.250 1.00 86.50 82 ALA A CA 1
ATOM 652 C C . ALA A 1 82 ? 16.286 -14.461 42.597 1.00 86.50 82 ALA A C 1
ATOM 654 O O . ALA A 1 82 ? 16.891 -14.312 41.534 1.00 86.50 82 ALA A O 1
ATOM 655 N N . GLU A 1 83 ? 16.148 -15.657 43.176 1.00 87.75 83 GLU A N 1
ATOM 656 C CA . GLU A 1 83 ? 16.691 -16.898 42.609 1.00 87.75 83 GLU A CA 1
ATOM 657 C C . GLU A 1 83 ? 16.084 -17.197 41.229 1.00 87.75 83 GLU A C 1
ATOM 659 O O . GLU A 1 83 ? 16.798 -17.461 40.259 1.00 87.75 83 GLU A O 1
ATOM 664 N N . LYS A 1 84 ? 14.761 -17.057 41.092 1.00 84.62 84 LYS A N 1
ATOM 665 C CA . LYS A 1 84 ? 14.058 -17.294 39.825 1.00 84.62 84 LYS A CA 1
ATOM 666 C C . LYS A 1 84 ? 14.431 -16.278 38.738 1.00 84.62 84 LYS A C 1
ATOM 668 O O . LYS A 1 84 ? 14.577 -16.653 37.573 1.00 84.62 84 LYS A O 1
ATOM 673 N N . ILE A 1 85 ? 14.631 -15.007 39.100 1.00 84.50 85 ILE A N 1
ATOM 674 C CA . ILE A 1 85 ? 15.120 -13.974 38.172 1.00 84.50 85 ILE A CA 1
ATOM 675 C C . ILE A 1 85 ? 16.537 -14.314 37.691 1.00 84.50 85 ILE A C 1
ATOM 677 O O . ILE A 1 85 ? 16.792 -14.245 36.491 1.00 84.50 85 ILE A O 1
ATOM 681 N N . GLN A 1 86 ? 17.434 -14.749 38.582 1.00 85.38 86 GLN A N 1
ATOM 682 C CA . GLN A 1 86 ? 18.797 -15.146 38.205 1.00 85.38 86 GLN A CA 1
ATOM 683 C C . GLN A 1 86 ? 18.818 -16.362 37.269 1.00 85.38 86 GLN A C 1
ATOM 685 O O . GLN A 1 86 ? 19.559 -16.361 36.288 1.00 85.38 86 GLN A O 1
ATOM 690 N N . LEU A 1 87 ? 17.973 -17.367 37.522 1.00 83.19 87 LEU A N 1
ATOM 691 C CA . LEU A 1 87 ? 17.847 -18.549 36.659 1.00 83.19 87 LEU A CA 1
ATOM 692 C C . LEU A 1 87 ? 17.282 -18.207 35.271 1.00 83.19 87 LEU A C 1
ATOM 694 O O . LEU A 1 87 ? 17.704 -18.786 34.272 1.00 83.19 87 LEU A O 1
ATOM 698 N N . SER A 1 88 ? 16.335 -17.267 35.201 1.00 77.00 88 SER A N 1
ATOM 699 C CA . SER A 1 88 ? 15.656 -16.885 33.951 1.00 77.00 88 SER A CA 1
ATOM 700 C C . SER A 1 88 ? 16.363 -15.787 33.148 1.00 77.00 88 SER A C 1
ATOM 702 O O . SER A 1 88 ? 16.040 -15.592 31.979 1.00 77.00 88 SER A O 1
ATOM 704 N N . GLY A 1 89 ? 17.353 -15.097 33.727 1.00 73.94 89 GLY A N 1
ATOM 705 C CA . GLY A 1 89 ? 18.026 -13.948 33.108 1.00 73.94 89 GLY A CA 1
ATOM 706 C C . GLY A 1 89 ? 18.827 -14.253 31.835 1.00 73.94 89 GLY A C 1
ATOM 707 O O . GLY A 1 89 ? 19.187 -13.326 31.114 1.00 73.94 89 GLY A O 1
ATOM 708 N N . ASN A 1 90 ? 19.092 -15.531 31.543 1.00 73.06 90 ASN A N 1
ATOM 709 C CA . ASN A 1 90 ? 19.809 -15.961 30.338 1.00 73.06 90 ASN A CA 1
ATOM 710 C C . ASN A 1 90 ? 18.888 -16.283 29.150 1.00 73.06 90 ASN A C 1
ATOM 712 O O . ASN A 1 90 ? 19.385 -16.457 28.038 1.00 73.06 90 ASN A O 1
ATOM 716 N N . GLU A 1 91 ? 17.569 -16.375 29.351 1.00 75.56 91 GLU A N 1
ATOM 717 C CA . GLU A 1 91 ? 16.628 -16.516 28.241 1.00 75.56 91 GLU A CA 1
ATOM 718 C C . GLU A 1 91 ? 16.073 -15.147 27.829 1.00 75.56 91 GLU A C 1
ATOM 720 O O . GLU A 1 91 ? 15.602 -14.385 28.677 1.00 75.56 91 GLU A O 1
ATOM 725 N N . PRO A 1 92 ? 16.063 -14.820 26.524 1.00 74.38 92 PRO A N 1
ATOM 726 C CA . PRO A 1 92 ? 15.340 -13.651 26.056 1.00 74.38 92 PRO A CA 1
ATOM 727 C C . PRO A 1 92 ? 13.846 -13.805 26.388 1.00 74.38 92 PRO A C 1
ATOM 729 O O . PRO A 1 92 ? 13.315 -14.924 26.351 1.00 74.38 92 PRO A O 1
ATOM 732 N N . PRO A 1 93 ? 13.137 -12.700 26.688 1.00 71.81 93 PRO A N 1
ATOM 733 C CA . PRO A 1 93 ? 11.709 -12.752 26.965 1.00 71.81 93 PRO A CA 1
ATOM 734 C C . PRO A 1 93 ? 10.985 -13.433 25.802 1.00 71.81 93 PRO A C 1
ATOM 736 O O . PRO A 1 93 ? 11.362 -13.260 24.645 1.00 71.81 93 PRO A O 1
ATOM 739 N N . LYS A 1 94 ? 9.935 -14.210 26.098 1.00 66.31 94 LYS A N 1
ATOM 740 C CA . LYS A 1 94 ? 9.225 -15.035 25.098 1.00 66.31 94 LYS A CA 1
ATOM 741 C C . LYS A 1 94 ? 8.776 -14.244 23.861 1.00 66.31 94 LYS A C 1
ATOM 743 O O . LYS A 1 94 ? 8.760 -14.798 22.775 1.00 66.31 94 LYS A O 1
ATOM 748 N N . PHE A 1 95 ? 8.495 -12.950 24.017 1.00 61.47 95 PHE A N 1
ATOM 749 C CA . PHE A 1 95 ? 8.153 -12.034 22.924 1.00 61.47 95 PHE A CA 1
ATOM 750 C C . PHE A 1 95 ? 9.341 -11.658 22.008 1.00 61.47 95 PHE A C 1
ATOM 752 O O . PHE A 1 95 ? 9.140 -11.310 20.851 1.00 61.47 95 PHE A O 1
ATOM 759 N N . SER A 1 96 ? 10.580 -11.723 22.504 1.00 64.19 96 SER A N 1
ATOM 760 C CA . SER A 1 96 ? 11.807 -11.473 21.733 1.00 64.19 96 SER A CA 1
ATOM 761 C C . SER A 1 96 ? 12.369 -12.719 21.048 1.00 64.19 96 SER A C 1
ATOM 763 O O . SER A 1 96 ? 13.326 -12.602 20.284 1.00 64.19 96 SER A O 1
ATOM 765 N N . ARG A 1 97 ? 11.802 -13.911 21.280 1.00 62.38 97 ARG A N 1
ATOM 766 C CA . ARG A 1 97 ? 12.021 -15.038 20.367 1.00 62.38 97 ARG A CA 1
ATOM 767 C C . ARG A 1 97 ? 11.307 -14.675 19.069 1.00 62.38 97 ARG A C 1
ATOM 769 O O . ARG A 1 97 ? 10.084 -14.659 19.028 1.00 62.38 97 ARG A O 1
ATOM 776 N N . ASN A 1 98 ? 12.083 -14.300 18.051 1.00 54.41 98 ASN A N 1
ATOM 777 C CA . ASN A 1 98 ? 11.581 -13.964 16.723 1.00 54.41 98 ASN A CA 1
ATOM 778 C C . ASN A 1 98 ? 10.525 -14.990 16.287 1.00 54.41 98 ASN A C 1
ATOM 780 O O . ASN A 1 98 ? 10.843 -16.157 16.071 1.00 54.41 98 ASN A O 1
ATOM 784 N N . ASN A 1 99 ? 9.290 -14.523 16.110 1.00 49.47 99 ASN A N 1
ATOM 785 C CA . ASN A 1 99 ? 8.158 -15.251 15.529 1.00 49.47 99 ASN A CA 1
ATOM 786 C C . ASN A 1 99 ? 8.346 -15.525 14.023 1.00 49.47 99 ASN A C 1
ATOM 788 O O . ASN A 1 99 ? 7.398 -15.520 13.247 1.00 49.47 99 ASN A O 1
ATOM 792 N N . GLU A 1 100 ? 9.582 -15.725 13.572 1.00 48.81 100 GLU A N 1
ATOM 793 C CA . GLU A 1 100 ? 9.872 -16.042 12.174 1.00 48.81 100 GLU A CA 1
ATOM 794 C C . GLU A 1 100 ? 9.674 -17.542 11.893 1.00 48.81 100 GLU A C 1
ATOM 796 O O . GLU A 1 100 ? 9.480 -17.937 10.749 1.00 48.81 100 GLU A O 1
ATOM 801 N N . SER A 1 101 ? 9.613 -18.377 12.940 1.00 43.53 101 SER A N 1
ATOM 802 C CA . SER A 1 101 ? 9.357 -19.819 12.833 1.00 43.53 101 SER A CA 1
ATOM 803 C C . SER A 1 101 ? 7.899 -20.248 13.060 1.00 43.53 101 SER A C 1
ATOM 805 O O . SER A 1 101 ? 7.566 -21.386 12.747 1.00 43.53 101 SER A O 1
ATOM 807 N N . GLU A 1 102 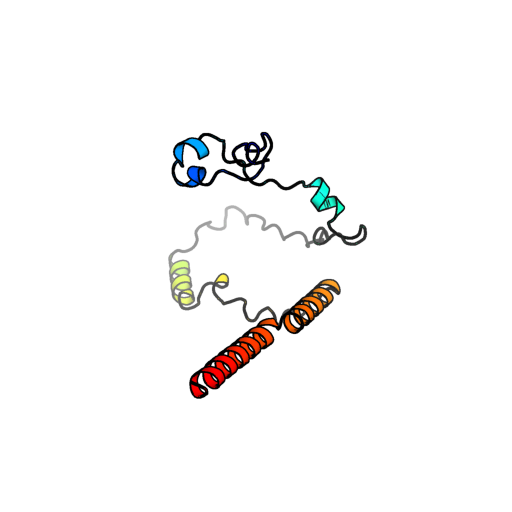? 7.003 -19.385 13.557 1.00 45.78 102 GLU A N 1
ATOM 808 C CA . GLU A 1 102 ? 5.580 -19.757 13.732 1.00 45.78 102 GLU A CA 1
ATOM 809 C C . GLU A 1 102 ? 4.774 -19.721 12.424 1.00 45.78 102 GLU A C 1
ATOM 811 O O . GLU A 1 102 ? 3.655 -20.224 12.365 1.00 45.78 102 GLU A O 1
ATOM 816 N N . SER A 1 103 ? 5.351 -19.210 11.332 1.00 45.44 103 SER A N 1
ATOM 817 C CA . SER A 1 103 ? 4.708 -19.266 10.013 1.00 45.44 103 SER A CA 1
ATOM 818 C C . SER A 1 103 ? 4.732 -20.665 9.368 1.00 45.44 103 SER A C 1
ATOM 820 O O . SER A 1 103 ? 4.088 -20.854 8.335 1.00 45.44 103 SER A O 1
ATOM 822 N N . GLU A 1 104 ? 5.466 -21.626 9.937 1.00 45.72 104 GLU A N 1
ATOM 823 C CA . GLU A 1 104 ? 5.640 -22.987 9.393 1.00 45.72 104 GLU A CA 1
ATOM 824 C C . GLU A 1 104 ? 5.155 -24.100 10.341 1.00 45.72 104 GLU A C 1
ATOM 826 O O . GLU A 1 104 ? 5.223 -25.271 9.983 1.00 45.72 104 GLU A O 1
ATOM 831 N N . SER A 1 105 ? 4.643 -23.781 11.537 1.00 43.62 105 SER A N 1
ATOM 832 C CA . SER A 1 105 ? 4.222 -24.812 12.498 1.00 43.62 105 SER A CA 1
ATOM 833 C C . SER A 1 105 ? 3.129 -24.329 13.458 1.00 43.62 105 SER A C 1
ATOM 835 O O . SER A 1 105 ? 3.294 -24.394 14.673 1.00 43.62 105 SER A O 1
ATOM 837 N N . SER A 1 106 ? 1.995 -23.876 12.927 1.00 41.03 106 SER A N 1
ATOM 838 C CA . SER A 1 106 ? 0.732 -23.974 13.667 1.00 41.03 106 SER A CA 1
ATOM 839 C C . SER A 1 106 ? -0.222 -24.814 12.832 1.00 41.03 106 SER A C 1
ATOM 841 O O . SER A 1 106 ? -0.709 -24.377 11.789 1.00 41.03 106 SER A O 1
ATOM 843 N N . ASP A 1 107 ? -0.435 -26.045 13.290 1.00 45.41 107 ASP A N 1
ATOM 844 C CA . ASP A 1 107 ? -1.480 -26.988 12.876 1.00 45.41 107 ASP A CA 1
ATOM 845 C C . ASP A 1 107 ? -2.870 -26.475 13.319 1.00 45.41 107 ASP A C 1
ATOM 847 O O . ASP A 1 107 ? -3.688 -27.190 13.887 1.00 45.41 107 ASP A O 1
ATOM 851 N N . GLU A 1 108 ? -3.120 -25.179 13.129 1.00 49.12 108 GLU A N 1
ATOM 852 C CA . GLU A 1 108 ? -4.436 -24.567 13.231 1.00 49.12 108 GLU A CA 1
ATOM 853 C C . GLU A 1 108 ? -5.006 -24.545 11.822 1.00 49.12 108 GLU A C 1
ATOM 855 O O . GLU A 1 108 ? -4.470 -23.852 10.954 1.00 49.12 108 GLU A O 1
ATOM 860 N N . GLU A 1 109 ? -6.064 -25.331 11.595 1.00 51.91 109 GLU A N 1
ATOM 861 C CA . GLU A 1 109 ? -6.769 -25.474 10.320 1.00 51.91 109 GLU A CA 1
ATOM 862 C C . GLU A 1 109 ? -6.753 -24.175 9.509 1.00 51.91 109 GLU A C 1
ATOM 864 O O . GLU A 1 109 ? -7.458 -23.198 9.782 1.00 51.91 109 GLU A O 1
ATOM 869 N N . GLU A 1 110 ? -5.880 -24.151 8.506 1.00 55.84 110 GLU A N 1
ATOM 870 C CA . GLU A 1 110 ? -5.661 -22.967 7.704 1.00 55.84 110 GLU A CA 1
ATOM 871 C C . GLU A 1 110 ? -6.945 -22.692 6.915 1.00 55.84 110 GLU A C 1
ATOM 873 O O . GLU A 1 110 ? -7.287 -23.421 5.972 1.00 55.84 110 GLU A O 1
ATOM 878 N N . THR A 1 111 ? -7.685 -21.669 7.355 1.00 71.62 111 THR A N 1
ATOM 879 C CA . THR A 1 111 ? -8.980 -21.299 6.781 1.00 71.62 111 THR A CA 1
ATOM 880 C C . THR A 1 111 ? -8.856 -21.160 5.258 1.00 71.62 111 THR A C 1
ATOM 882 O O . THR A 1 111 ? -7.815 -20.713 4.757 1.00 71.62 111 THR A O 1
ATOM 885 N N . PRO A 1 112 ? -9.891 -21.529 4.480 1.00 73.31 112 PRO A N 1
ATOM 886 C CA . PRO A 1 112 ? -9.815 -21.521 3.015 1.00 73.31 112 PRO A CA 1
ATOM 887 C C . PRO A 1 112 ? -9.395 -20.155 2.451 1.00 73.31 112 PRO A C 1
ATOM 889 O O . PRO A 1 112 ? -8.688 -20.080 1.451 1.00 73.31 112 PRO A O 1
ATOM 892 N N . GLU A 1 113 ? -9.737 -19.071 3.143 1.00 71.44 113 GLU A N 1
ATOM 893 C CA . GLU A 1 113 ? -9.322 -17.721 2.776 1.00 71.44 113 GLU A CA 1
ATOM 894 C C . GLU A 1 113 ? -7.810 -17.474 2.928 1.00 71.44 113 GLU A C 1
ATOM 896 O O . GLU A 1 113 ? -7.191 -16.889 2.037 1.00 71.44 113 GLU A O 1
ATOM 901 N N . LYS A 1 114 ? -7.181 -17.926 4.023 1.00 78.56 114 LYS A N 1
ATOM 902 C CA . LYS A 1 114 ? -5.729 -17.764 4.217 1.00 78.56 114 LYS A CA 1
ATOM 903 C C . LYS A 1 114 ? -4.956 -18.421 3.071 1.00 78.56 114 LYS A C 1
ATOM 905 O O . LYS A 1 114 ? -3.979 -17.851 2.582 1.00 78.56 114 LYS A O 1
ATOM 910 N N . LYS A 1 115 ? -5.446 -19.563 2.576 1.00 81.94 115 LYS A N 1
ATOM 911 C CA . LYS A 1 115 ? -4.898 -20.254 1.399 1.00 81.94 115 LYS A CA 1
ATOM 912 C C . LYS A 1 115 ? -5.052 -19.426 0.127 1.00 81.94 115 LYS A C 1
ATOM 914 O O . LYS A 1 115 ? -4.072 -19.219 -0.587 1.00 81.94 115 LYS A O 1
ATOM 919 N N . GLU A 1 116 ? -6.248 -18.908 -0.145 1.00 85.06 116 GLU A N 1
ATOM 920 C CA . GLU A 1 116 ? -6.500 -18.049 -1.311 1.00 85.06 116 GLU A CA 1
ATOM 921 C C . GLU A 1 116 ? -5.627 -16.789 -1.297 1.00 85.06 116 GLU A C 1
ATOM 923 O O . GLU A 1 116 ? -5.037 -16.430 -2.322 1.00 85.06 116 GLU A O 1
ATOM 928 N N . ARG A 1 117 ? -5.458 -16.164 -0.127 1.00 85.81 117 ARG A N 1
ATOM 929 C CA . ARG A 1 117 ? -4.575 -15.011 0.056 1.00 85.81 117 ARG A CA 1
ATOM 930 C C . ARG A 1 117 ? -3.114 -15.360 -0.226 1.00 85.81 117 ARG A C 1
ATOM 932 O O . ARG A 1 117 ? -2.469 -14.640 -0.986 1.00 85.81 117 ARG A O 1
ATOM 939 N N . LYS A 1 118 ? -2.604 -16.479 0.301 1.00 89.38 118 LYS A N 1
ATOM 940 C CA . LYS A 1 118 ? -1.239 -16.960 0.011 1.00 89.38 118 LYS A CA 1
ATOM 941 C C . LYS A 1 118 ? -1.032 -17.220 -1.485 1.00 89.38 118 LYS A C 1
ATOM 943 O O . LYS A 1 118 ? -0.012 -16.825 -2.052 1.00 89.38 118 LYS A O 1
ATOM 948 N N . ILE A 1 119 ? -2.014 -17.828 -2.157 1.00 94.81 119 ILE A N 1
ATOM 949 C CA . ILE A 1 119 ? -1.973 -18.060 -3.609 1.00 94.81 119 ILE A CA 1
ATOM 950 C C . ILE A 1 119 ? -1.935 -16.729 -4.367 1.00 94.81 119 ILE A C 1
ATOM 952 O O . ILE A 1 119 ? -1.140 -16.576 -5.297 1.00 94.81 119 ILE A O 1
ATOM 956 N N . PHE A 1 120 ? -2.772 -15.763 -3.984 1.00 94.12 120 PHE A N 1
ATOM 957 C CA . PHE A 1 120 ? -2.785 -14.436 -4.594 1.00 94.12 120 PHE A CA 1
ATOM 958 C C . PHE A 1 120 ? -1.450 -13.713 -4.404 1.00 94.12 120 PHE A C 1
ATOM 960 O O . PHE A 1 120 ? -0.900 -13.187 -5.369 1.00 94.12 120 PHE A O 1
ATOM 967 N N . GLU A 1 121 ? -0.892 -13.726 -3.195 1.00 95.25 121 GLU A N 1
ATOM 968 C CA . GLU A 1 121 ? 0.401 -13.107 -2.897 1.00 95.25 121 GLU A CA 1
ATOM 969 C C . GLU A 1 121 ? 1.534 -13.739 -3.721 1.00 95.25 121 GLU A C 1
ATOM 971 O O . GLU A 1 121 ? 2.346 -13.013 -4.301 1.00 95.25 121 GLU A O 1
ATOM 976 N N . SER A 1 122 ? 1.537 -15.069 -3.864 1.00 96.12 122 SER A N 1
ATOM 977 C CA . SER A 1 122 ? 2.485 -15.795 -4.717 1.00 96.12 122 SER A CA 1
ATOM 978 C C . SER A 1 122 ? 2.343 -15.420 -6.199 1.00 96.12 122 SER A C 1
ATOM 980 O O . SER A 1 122 ? 3.324 -15.046 -6.848 1.00 96.12 122 SER A O 1
ATOM 982 N N . LYS A 1 123 ? 1.111 -15.411 -6.731 1.00 97.12 123 LYS A N 1
ATOM 983 C CA . LYS A 1 123 ? 0.827 -14.977 -8.111 1.00 97.12 123 LYS A CA 1
ATOM 984 C C . LYS A 1 123 ? 1.251 -13.531 -8.348 1.00 97.12 123 LYS A C 1
ATOM 986 O O . LYS A 1 123 ? 1.877 -13.234 -9.362 1.00 97.12 123 LYS A O 1
ATOM 991 N N . ARG A 1 124 ? 0.954 -12.637 -7.403 1.00 97.12 124 ARG A N 1
ATOM 992 C CA . ARG A 1 124 ? 1.329 -11.221 -7.466 1.00 97.12 124 ARG A CA 1
ATOM 993 C C . ARG A 1 124 ? 2.846 -11.053 -7.514 1.00 97.12 124 ARG A C 1
ATOM 995 O O . ARG A 1 124 ? 3.343 -10.288 -8.333 1.00 97.12 124 ARG A O 1
ATOM 1002 N N . LYS A 1 125 ? 3.578 -11.798 -6.680 1.00 96.50 125 LYS A N 1
ATOM 1003 C CA . LYS A 1 125 ? 5.048 -11.808 -6.669 1.00 96.50 125 LYS A CA 1
ATOM 1004 C C . LYS A 1 125 ? 5.632 -12.296 -7.997 1.00 96.50 125 LYS A C 1
ATOM 1006 O O . LYS A 1 125 ? 6.628 -11.749 -8.451 1.00 96.50 125 LYS A O 1
ATOM 1011 N N . ALA A 1 126 ? 5.023 -13.307 -8.614 1.00 96.06 126 ALA A N 1
ATOM 1012 C CA . ALA A 1 126 ? 5.458 -13.813 -9.913 1.00 96.06 126 ALA A CA 1
ATOM 1013 C C . ALA A 1 126 ? 5.135 -12.852 -11.073 1.00 96.06 126 ALA A C 1
ATOM 1015 O O . ALA A 1 126 ? 5.889 -12.794 -12.042 1.00 96.06 126 ALA A O 1
ATOM 1016 N N . HIS A 1 127 ? 4.026 -12.110 -10.980 1.00 97.50 127 HIS A N 1
ATOM 1017 C CA . HIS A 1 127 ? 3.561 -11.195 -12.023 1.00 97.50 127 HIS A CA 1
ATOM 1018 C C . HIS A 1 127 ? 4.414 -9.924 -12.135 1.00 97.50 127 HIS A C 1
ATOM 1020 O O . HIS A 1 127 ? 4.822 -9.566 -13.236 1.00 97.50 127 HIS A O 1
ATOM 1026 N N . TYR A 1 128 ? 4.707 -9.265 -11.010 1.00 97.31 128 TYR A N 1
ATOM 1027 C CA . TYR A 1 128 ? 5.460 -8.007 -10.986 1.00 97.31 128 TYR A CA 1
ATOM 1028 C C . TYR A 1 128 ? 6.973 -8.252 -11.090 1.00 97.31 128 TYR A C 1
ATOM 1030 O O . TYR A 1 128 ? 7.698 -8.266 -10.091 1.00 97.31 128 TYR A O 1
ATOM 1038 N N . ASN A 1 129 ? 7.444 -8.499 -12.315 1.00 95.94 129 ASN A N 1
ATOM 1039 C CA . ASN A 1 129 ? 8.838 -8.811 -12.640 1.00 95.94 129 ASN A CA 1
ATOM 1040 C C . ASN A 1 129 ? 9.514 -7.763 -13.553 1.00 95.94 129 ASN A C 1
ATOM 1042 O O . ASN A 1 129 ? 10.581 -8.019 -14.119 1.00 95.94 129 ASN A O 1
ATOM 1046 N N . GLU A 1 130 ? 8.938 -6.562 -13.663 1.00 95.50 130 GLU A N 1
ATOM 1047 C CA . GLU A 1 130 ? 9.330 -5.502 -14.604 1.00 95.50 130 GLU A CA 1
ATOM 1048 C C . GLU A 1 130 ? 10.790 -5.057 -14.454 1.00 95.50 130 GLU A C 1
ATOM 1050 O O . GLU A 1 130 ? 11.396 -4.562 -15.404 1.00 95.50 130 GLU A O 1
ATOM 1055 N N . TYR A 1 131 ? 11.398 -5.277 -13.286 1.00 95.44 131 TYR A N 1
ATOM 1056 C CA . TYR A 1 131 ? 12.817 -5.007 -13.051 1.00 95.44 131 TYR A CA 1
ATOM 1057 C C . TYR A 1 131 ? 13.725 -5.704 -14.083 1.00 95.44 131 TYR A C 1
ATOM 1059 O O . TYR A 1 131 ? 14.731 -5.123 -14.502 1.00 95.44 131 TYR A O 1
ATOM 1067 N N . TYR A 1 132 ? 13.376 -6.919 -14.526 1.00 95.81 132 TYR A N 1
ATOM 1068 C CA . TYR A 1 132 ? 14.139 -7.628 -15.554 1.00 95.81 132 TYR A CA 1
ATOM 1069 C C . TYR A 1 132 ? 14.079 -6.888 -16.890 1.00 95.81 132 TYR A C 1
ATOM 1071 O O . TYR A 1 132 ? 15.113 -6.718 -17.540 1.00 95.81 132 TYR A O 1
ATOM 1079 N N . ALA A 1 133 ? 12.895 -6.396 -17.264 1.00 94.62 133 ALA A N 1
ATOM 1080 C CA . ALA A 1 133 ? 12.697 -5.611 -18.476 1.00 94.62 133 ALA A CA 1
ATOM 1081 C C . ALA A 1 133 ? 13.465 -4.283 -18.411 1.00 94.62 133 ALA A C 1
ATOM 1083 O O . ALA A 1 133 ? 14.177 -3.949 -19.352 1.00 94.62 133 ALA A O 1
ATOM 1084 N N . VAL A 1 134 ? 13.424 -3.574 -17.276 1.00 96.19 134 VAL A N 1
ATOM 1085 C CA . VAL A 1 134 ? 14.195 -2.333 -17.071 1.00 96.19 134 VAL A CA 1
ATOM 1086 C C . VAL A 1 134 ? 15.702 -2.591 -17.156 1.00 96.19 134 VAL A C 1
ATOM 1088 O O . VAL A 1 134 ? 16.436 -1.822 -17.777 1.00 96.19 134 VAL A O 1
ATOM 1091 N N . LYS A 1 135 ? 16.185 -3.686 -16.558 1.00 96.19 135 LYS A N 1
ATOM 1092 C CA . LYS A 1 135 ? 17.602 -4.067 -16.612 1.00 96.19 135 LYS A CA 1
ATOM 1093 C C . LYS A 1 135 ? 18.042 -4.407 -18.036 1.00 96.19 135 LYS A C 1
ATOM 1095 O O . LYS A 1 135 ? 19.157 -4.058 -18.415 1.00 96.19 135 LYS A O 1
ATOM 1100 N N . LEU A 1 136 ? 17.190 -5.083 -18.805 1.00 96.25 136 LEU A N 1
ATOM 1101 C CA . LEU A 1 136 ? 17.453 -5.390 -20.208 1.00 96.25 136 LEU A CA 1
ATOM 1102 C C . LEU A 1 136 ? 17.451 -4.119 -21.063 1.00 96.25 136 LEU A C 1
ATOM 1104 O O . LEU A 1 136 ? 18.411 -3.893 -21.789 1.00 96.25 136 LEU A O 1
ATOM 1108 N N . ALA A 1 137 ? 16.436 -3.266 -20.917 1.00 95.19 137 ALA A N 1
ATOM 1109 C CA . ALA A 1 137 ? 16.331 -2.000 -21.636 1.00 95.19 137 ALA A CA 1
ATOM 1110 C C . ALA A 1 137 ? 17.561 -1.113 -21.402 1.00 95.19 137 ALA A C 1
ATOM 1112 O O . ALA A 1 137 ? 18.139 -0.610 -22.357 1.00 95.19 137 ALA A O 1
ATOM 1113 N N . ARG A 1 138 ? 18.038 -1.011 -20.153 1.00 94.69 138 ARG A N 1
ATOM 1114 C CA . ARG A 1 138 ? 19.270 -0.272 -19.836 1.00 94.69 138 ARG A CA 1
ATOM 1115 C C . ARG A 1 138 ? 20.495 -0.830 -20.565 1.00 94.69 138 ARG A C 1
ATOM 1117 O O . ARG A 1 138 ? 21.322 -0.063 -21.032 1.00 94.69 138 ARG A O 1
ATOM 1124 N N . LYS A 1 139 ? 20.631 -2.157 -20.660 1.00 94.31 139 LYS A N 1
ATOM 1125 C CA . LYS A 1 139 ? 21.744 -2.772 -21.401 1.00 94.31 139 LYS A CA 1
ATOM 1126 C C . LYS A 1 139 ? 21.664 -2.491 -22.901 1.00 94.31 139 LYS A C 1
ATOM 1128 O O . LYS A 1 139 ? 22.705 -2.276 -23.505 1.00 94.31 139 LYS A O 1
ATOM 1133 N N . LEU A 1 140 ? 20.461 -2.524 -23.477 1.00 94.06 140 LEU A N 1
ATOM 1134 C CA . LEU A 1 140 ? 20.249 -2.224 -24.894 1.00 94.06 140 LEU A CA 1
ATOM 1135 C C . LEU A 1 140 ? 20.595 -0.765 -25.203 1.00 94.06 140 LEU A C 1
ATOM 1137 O O . LEU A 1 140 ? 21.381 -0.532 -26.108 1.00 94.06 140 LEU A O 1
ATOM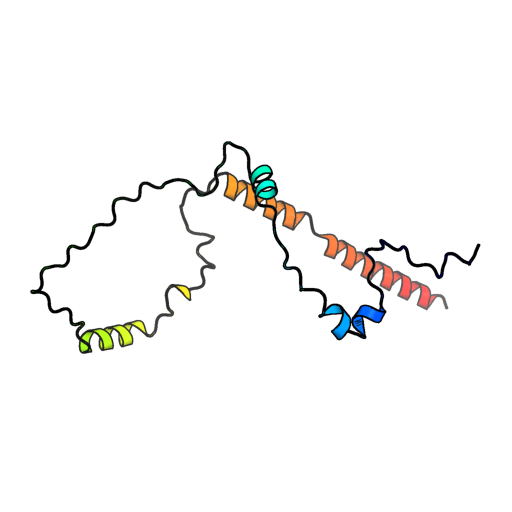 1141 N N . MET A 1 141 ? 20.116 0.181 -24.388 1.00 91.25 141 MET A N 1
ATOM 1142 C CA . MET A 1 141 ? 20.446 1.606 -24.530 1.00 91.25 141 MET A CA 1
ATOM 1143 C C . MET A 1 141 ? 21.958 1.854 -24.471 1.00 91.25 141 MET A C 1
ATOM 1145 O O . MET A 1 141 ? 22.502 2.504 -25.352 1.00 91.25 141 MET A O 1
ATOM 1149 N N . ASN A 1 142 ? 22.660 1.265 -23.496 1.00 89.62 142 ASN A N 1
ATOM 1150 C CA . ASN A 1 142 ? 24.115 1.414 -23.400 1.00 89.62 142 ASN A CA 1
ATOM 1151 C C . ASN A 1 142 ? 24.851 0.824 -24.619 1.00 89.62 142 ASN A C 1
ATOM 1153 O O . ASN A 1 142 ? 25.827 1.396 -25.085 1.00 89.62 142 ASN A O 1
ATOM 1157 N N . ALA A 1 143 ? 24.400 -0.324 -25.135 1.00 84.38 143 ALA A N 1
ATOM 1158 C CA . ALA A 1 143 ? 25.014 -0.939 -26.311 1.00 84.38 143 ALA A CA 1
ATOM 1159 C C . ALA A 1 143 ? 24.757 -0.132 -27.597 1.00 84.38 143 ALA A C 1
ATOM 1161 O O . ALA A 1 143 ? 25.611 -0.107 -28.480 1.00 84.38 143 ALA A O 1
ATOM 1162 N N . GLU A 1 144 ? 23.592 0.514 -27.705 1.00 76.06 144 GLU A N 1
ATOM 1163 C CA . GLU A 1 144 ? 23.281 1.461 -28.780 1.00 76.06 144 GLU A CA 1
ATOM 1164 C C . GLU A 1 144 ? 24.186 2.705 -28.696 1.00 76.06 144 GLU A C 1
ATOM 1166 O O . GLU A 1 144 ? 24.782 3.084 -29.702 1.00 76.06 144 GLU A O 1
ATOM 1171 N N . GLU A 1 145 ? 24.384 3.268 -27.499 1.00 71.00 145 GLU A N 1
ATOM 1172 C CA . GLU A 1 145 ? 25.298 4.398 -27.258 1.00 71.00 145 GLU A CA 1
ATOM 1173 C C . GLU A 1 145 ? 26.763 4.061 -27.615 1.00 71.00 145 GLU A C 1
ATOM 1175 O O . GLU A 1 145 ? 27.438 4.845 -28.288 1.00 71.00 145 GLU A O 1
ATOM 1180 N N . ASP A 1 146 ? 27.252 2.874 -27.236 1.00 69.50 146 ASP A N 1
ATOM 1181 C CA . ASP A 1 146 ? 28.612 2.420 -27.560 1.00 69.50 146 ASP A CA 1
ATOM 1182 C C . ASP A 1 146 ? 28.811 2.218 -29.079 1.00 69.50 146 ASP A C 1
ATOM 1184 O O . ASP A 1 146 ? 29.879 2.526 -29.618 1.00 69.50 146 ASP A O 1
ATOM 1188 N N . PHE A 1 147 ? 27.790 1.729 -29.794 1.00 61.28 147 PHE A N 1
ATOM 1189 C CA . PHE A 1 147 ? 27.855 1.493 -31.241 1.00 61.28 147 PHE A CA 1
ATOM 1190 C C . PHE A 1 147 ? 27.864 2.792 -32.059 1.00 61.28 147 PHE A C 1
ATOM 1192 O O . PHE A 1 147 ? 28.569 2.870 -33.069 1.00 61.28 147 PHE A O 1
ATOM 1199 N N . ASP A 1 148 ? 27.126 3.814 -31.621 1.00 62.47 148 ASP A N 1
ATOM 1200 C CA . ASP A 1 148 ? 27.138 5.132 -32.259 1.00 62.47 148 ASP A CA 1
ATOM 1201 C C . ASP A 1 148 ? 28.447 5.895 -31.984 1.00 62.47 148 ASP A C 1
ATOM 1203 O O . ASP A 1 148 ? 28.938 6.590 -32.871 1.00 62.47 148 ASP A O 1
ATOM 1207 N N . SER A 1 149 ? 29.097 5.675 -30.832 1.00 59.41 149 SER A N 1
ATOM 1208 C CA . SER A 1 149 ? 30.408 6.275 -30.517 1.00 59.41 149 SER A CA 1
ATOM 1209 C C . SER A 1 149 ? 31.587 5.738 -31.350 1.00 59.41 149 SER A C 1
ATOM 1211 O O . SER A 1 149 ? 32.621 6.390 -31.441 1.00 59.41 149 SER A O 1
ATOM 1213 N N . CYS A 1 150 ? 31.447 4.561 -31.975 1.00 58.19 150 CYS A N 1
ATOM 1214 C CA . CYS A 1 150 ? 32.469 3.971 -32.854 1.00 58.19 150 CYS A CA 1
ATOM 1215 C C . CYS A 1 150 ? 32.303 4.354 -34.337 1.00 58.19 150 CYS A C 1
ATOM 1217 O O . CYS A 1 150 ? 33.079 3.891 -35.177 1.00 58.19 150 CYS A O 1
ATOM 1219 N N . LYS A 1 151 ? 31.257 5.116 -34.681 1.00 56.62 151 LYS A N 1
ATOM 1220 C CA . LYS A 1 151 ? 30.963 5.555 -36.055 1.00 56.62 151 LYS A CA 1
ATOM 1221 C C . LYS A 1 151 ? 31.368 7.001 -36.352 1.00 56.62 151 LYS A C 1
ATOM 1223 O O . LYS A 1 151 ? 31.294 7.386 -37.521 1.00 56.62 151 LYS A O 1
ATOM 1228 N N . GLU A 1 152 ? 31.785 7.764 -35.346 1.00 46.38 152 GLU A N 1
ATOM 1229 C CA . GLU A 1 152 ? 32.516 9.034 -35.509 1.00 46.38 152 GLU A CA 1
ATOM 1230 C C . GLU A 1 152 ? 34.031 8.799 -35.556 1.00 46.38 152 GLU A C 1
ATOM 1232 O O . GLU A 1 152 ? 34.702 9.539 -36.313 1.00 46.38 152 GLU A O 1
#